Protein AF-A0A0L8L5J6-F1 (afdb_monomer)

pLDDT: mean 89.92, std 7.38, range [59.06, 96.31]

Structure (mmCIF, N/CA/C/O backbone):
data_AF-A0A0L8L5J6-F1
#
_entry.id   AF-A0A0L8L5J6-F1
#
loop_
_atom_site.group_PDB
_atom_site.id
_atom_site.type_symbol
_atom_site.label_atom_id
_atom_site.label_alt_id
_atom_site.label_comp_id
_atom_site.label_asym_id
_atom_site.label_entity_id
_atom_site.label_seq_id
_atom_site.pdbx_PDB_ins_code
_atom_site.Cartn_x
_atom_site.Cartn_y
_atom_site.Cartn_z
_atom_site.occupancy
_atom_site.B_iso_or_equiv
_atom_site.auth_seq_id
_atom_site.auth_comp_id
_atom_site.auth_asym_id
_atom_site.auth_atom_id
_atom_site.pdbx_PDB_model_num
ATOM 1 N N . MET A 1 1 ? 8.593 11.766 2.802 1.00 63.31 1 MET A N 1
ATOM 2 C CA . MET A 1 1 ? 8.096 11.970 1.415 1.00 63.31 1 MET A CA 1
ATOM 3 C C . MET A 1 1 ? 6.576 11.821 1.427 1.00 63.31 1 MET A C 1
ATOM 5 O O . MET A 1 1 ? 6.094 11.092 2.281 1.00 63.31 1 MET A O 1
ATOM 9 N N . LYS A 1 2 ? 5.819 12.521 0.568 1.00 75.50 2 LYS A N 1
ATOM 10 C CA . LYS A 1 2 ? 4.344 12.434 0.562 1.00 75.50 2 LYS A CA 1
ATOM 11 C C . LYS A 1 2 ? 3.862 11.259 -0.305 1.00 75.50 2 LYS A C 1
ATOM 13 O O . LYS A 1 2 ? 4.480 10.990 -1.335 1.00 75.50 2 LYS A O 1
ATOM 18 N N . LEU A 1 3 ? 2.801 10.571 0.125 1.00 85.19 3 LEU A N 1
ATOM 19 C CA . LEU A 1 3 ? 2.121 9.533 -0.659 1.00 85.19 3 LEU A CA 1
ATOM 20 C C . LEU A 1 3 ? 1.434 10.150 -1.886 1.00 85.19 3 LEU A C 1
ATOM 22 O O . LEU A 1 3 ? 1.201 11.358 -1.948 1.00 85.19 3 LEU A O 1
ATOM 26 N N . THR A 1 4 ? 1.124 9.325 -2.882 1.00 90.62 4 THR A N 1
ATOM 27 C CA . THR A 1 4 ? 0.377 9.778 -4.059 1.00 90.62 4 THR A CA 1
ATOM 28 C C . THR A 1 4 ? -1.116 9.860 -3.752 1.00 90.62 4 THR A C 1
ATOM 30 O O . THR A 1 4 ? -1.644 9.112 -2.925 1.00 90.62 4 THR A O 1
ATOM 33 N N . GLY A 1 5 ? -1.836 10.718 -4.480 1.00 90.44 5 GLY A N 1
ATOM 34 C CA . GLY A 1 5 ? -3.270 10.915 -4.248 1.00 90.44 5 GLY A CA 1
ATOM 35 C C . GLY A 1 5 ? -4.118 9.655 -4.460 1.00 90.44 5 GLY A C 1
ATOM 36 O O . GLY A 1 5 ? -5.178 9.519 -3.853 1.00 90.44 5 GLY A O 1
ATOM 37 N N . ARG A 1 6 ? -3.674 8.703 -5.296 1.00 92.44 6 ARG A N 1
ATOM 38 C CA . ARG A 1 6 ? -4.386 7.426 -5.481 1.00 92.44 6 ARG A CA 1
ATOM 39 C C . ARG A 1 6 ? -4.180 6.461 -4.312 1.00 92.44 6 ARG A C 1
ATOM 41 O O . ARG A 1 6 ? -5.126 5.781 -3.921 1.00 92.44 6 ARG A O 1
ATOM 48 N N . VAL A 1 7 ? -2.996 6.470 -3.699 1.00 92.94 7 VAL A N 1
ATOM 49 C CA . VAL A 1 7 ? -2.726 5.728 -2.460 1.00 92.94 7 VAL A CA 1
ATOM 50 C C . VAL A 1 7 ? -3.532 6.317 -1.299 1.00 92.94 7 VAL A C 1
ATOM 52 O O . VAL A 1 7 ? -4.239 5.569 -0.633 1.00 92.94 7 VAL A O 1
ATOM 55 N N . GLU A 1 8 ? -3.537 7.642 -1.118 1.00 92.44 8 GLU A N 1
ATOM 56 C CA . GLU A 1 8 ? -4.343 8.327 -0.085 1.00 92.44 8 GLU A CA 1
ATOM 57 C C . GLU A 1 8 ? -5.843 7.989 -0.214 1.00 92.44 8 GLU A C 1
ATOM 59 O O . GLU A 1 8 ? -6.495 7.583 0.749 1.00 92.44 8 GLU A O 1
ATOM 64 N N . LYS A 1 9 ? -6.394 8.040 -1.436 1.00 92.31 9 LYS A N 1
ATOM 65 C CA . LYS A 1 9 ? -7.788 7.634 -1.702 1.00 92.31 9 LYS A CA 1
ATOM 66 C C . LYS A 1 9 ? -8.061 6.179 -1.329 1.00 92.31 9 LYS A C 1
ATOM 68 O O . LYS A 1 9 ? -9.141 5.870 -0.821 1.00 92.31 9 LYS A O 1
ATOM 73 N N . ARG A 1 10 ? -7.114 5.274 -1.597 1.00 93.75 10 ARG A N 1
ATOM 74 C CA . ARG A 1 10 ? -7.256 3.861 -1.235 1.00 93.75 10 ARG A CA 1
ATOM 75 C C . ARG A 1 10 ? -7.248 3.675 0.279 1.00 93.75 10 ARG A C 1
ATOM 77 O O . ARG A 1 10 ? -8.073 2.915 0.777 1.00 93.75 10 ARG A O 1
ATOM 84 N N . ILE A 1 11 ? -6.386 4.393 0.996 1.00 93.88 11 ILE A N 1
ATOM 85 C CA . ILE A 1 11 ? -6.343 4.367 2.463 1.00 93.88 11 ILE A CA 1
ATOM 86 C C . ILE A 1 11 ? -7.687 4.811 3.035 1.00 93.88 11 ILE A C 1
ATOM 88 O O . ILE A 1 11 ? -8.277 4.079 3.822 1.00 93.88 11 ILE A O 1
ATOM 92 N N . ALA A 1 12 ? -8.223 5.941 2.569 1.00 92.06 12 ALA A N 1
ATOM 93 C CA . ALA A 1 12 ? -9.520 6.443 3.021 1.00 92.06 12 ALA A CA 1
ATOM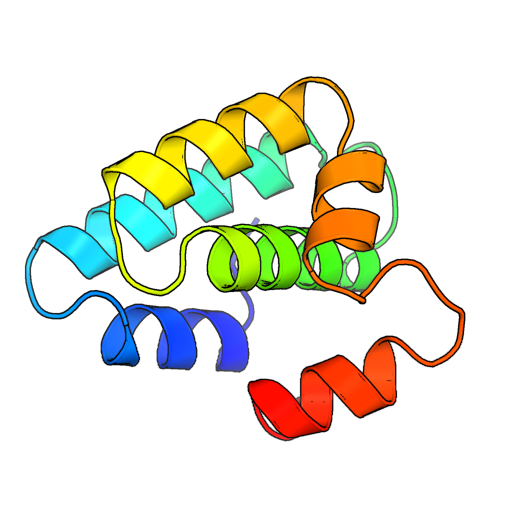 94 C C . ALA A 1 12 ? -10.675 5.453 2.769 1.00 92.06 12 ALA A C 1
ATOM 96 O O . ALA A 1 12 ? -11.641 5.418 3.531 1.00 92.06 12 ALA A O 1
ATOM 97 N N . LYS A 1 13 ? -10.580 4.643 1.705 1.00 91.19 13 LYS A N 1
ATOM 98 C CA . LYS A 1 13 ? -11.556 3.594 1.381 1.00 91.19 13 LYS A CA 1
ATOM 99 C C . LYS A 1 13 ? -11.415 2.357 2.273 1.00 91.19 13 LYS A C 1
ATOM 101 O O . LYS A 1 13 ? -12.429 1.812 2.699 1.00 91.19 13 LYS A O 1
ATOM 106 N N . ASP A 1 14 ? -10.190 1.896 2.503 1.00 91.00 14 ASP A N 1
ATOM 107 C CA . ASP A 1 14 ? -9.921 0.632 3.198 1.00 91.00 14 ASP A CA 1
ATOM 108 C C . ASP A 1 14 ? -9.851 0.792 4.729 1.00 91.00 14 ASP A C 1
ATOM 110 O O . ASP A 1 14 ? -10.110 -0.169 5.449 1.00 91.00 14 ASP A O 1
ATOM 114 N N . PHE A 1 15 ? -9.536 1.993 5.224 1.00 91.06 15 PHE A N 1
ATOM 115 C CA . PHE A 1 15 ? -9.333 2.316 6.641 1.00 91.06 15 PHE A CA 1
ATOM 116 C C . PHE A 1 15 ? -10.063 3.621 7.012 1.00 91.06 15 PHE A C 1
ATOM 118 O O . PHE A 1 15 ? -9.446 4.683 7.121 1.00 91.06 15 PHE A O 1
ATOM 125 N N . PRO A 1 16 ? -11.395 3.591 7.182 1.00 87.19 16 PRO A N 1
ATOM 126 C CA . PRO A 1 16 ? -12.160 4.795 7.480 1.00 87.19 16 PRO A CA 1
ATOM 127 C C . PRO A 1 16 ? -11.896 5.323 8.900 1.00 87.19 16 PRO A C 1
ATOM 129 O O . PRO A 1 16 ? -11.655 4.571 9.843 1.00 87.19 16 PRO A O 1
ATOM 132 N N . GLY A 1 17 ? -12.026 6.639 9.082 1.00 86.31 17 GLY A N 1
ATOM 133 C CA . GLY A 1 17 ? -11.935 7.278 10.397 1.00 86.31 17 GLY A CA 1
ATOM 134 C C . GLY A 1 17 ? -10.497 7.436 10.897 1.00 86.31 17 GLY A C 1
ATOM 135 O O . GLY A 1 17 ? -9.623 7.876 10.156 1.00 86.31 17 GLY A O 1
ATOM 136 N N . ARG A 1 18 ? -10.258 7.133 12.181 1.00 80.56 18 ARG A N 1
ATOM 137 C CA . ARG A 1 18 ? -8.954 7.355 12.835 1.00 80.56 18 ARG A CA 1
ATOM 138 C C . ARG A 1 18 ? -7.848 6.458 12.273 1.00 80.56 18 ARG A C 1
ATOM 140 O O . ARG A 1 18 ? -6.691 6.869 12.269 1.00 80.56 18 ARG A O 1
ATOM 147 N N . ASP A 1 19 ? -8.209 5.277 11.781 1.00 88.19 19 ASP A N 1
ATOM 148 C CA . ASP A 1 19 ? -7.252 4.301 11.264 1.00 88.19 19 ASP A CA 1
ATOM 149 C C . ASP A 1 19 ? -6.567 4.805 9.992 1.00 88.19 19 ASP A C 1
ATOM 151 O O . ASP A 1 19 ? -5.363 4.625 9.848 1.00 88.19 19 ASP A O 1
ATOM 155 N N . GLY A 1 20 ? -7.287 5.514 9.116 1.00 90.75 20 GLY A N 1
ATOM 156 C CA . GLY A 1 20 ? -6.730 6.038 7.868 1.00 90.75 20 GLY A CA 1
ATOM 157 C C . GLY A 1 20 ? -5.530 6.957 8.087 1.00 90.75 20 GLY A C 1
ATOM 158 O O . GLY A 1 20 ? -4.510 6.796 7.426 1.00 90.75 20 GLY A O 1
ATOM 159 N N . HIS A 1 21 ? -5.601 7.845 9.081 1.00 90.19 21 HIS A N 1
ATOM 160 C CA . HIS A 1 21 ? -4.486 8.735 9.404 1.00 90.19 21 HIS A CA 1
ATOM 161 C C . HIS A 1 21 ? -3.253 7.966 9.904 1.00 90.19 21 HIS A C 1
ATOM 163 O O . HIS A 1 21 ? -2.134 8.244 9.486 1.00 90.19 21 HIS A O 1
ATOM 169 N N . VAL A 1 22 ? -3.461 6.942 10.738 1.00 93.19 22 VAL A N 1
ATOM 170 C CA . VAL A 1 22 ? -2.374 6.073 11.217 1.00 93.19 22 VAL A CA 1
ATOM 171 C C . VAL A 1 22 ? -1.737 5.309 10.052 1.00 93.19 22 VAL A C 1
ATOM 173 O O . VAL A 1 22 ? -0.516 5.202 9.975 1.00 93.19 22 VAL A O 1
ATOM 176 N N . VAL A 1 23 ? -2.546 4.804 9.116 1.00 94.81 23 VAL A N 1
ATOM 177 C CA . VAL A 1 23 ? -2.047 4.125 7.911 1.00 94.81 23 VAL A CA 1
ATOM 178 C C . VAL A 1 23 ? -1.244 5.073 7.019 1.00 94.81 23 VAL A C 1
ATOM 180 O O . VAL A 1 23 ? -0.184 4.687 6.525 1.00 94.81 23 VAL A O 1
ATOM 183 N N . GLU A 1 24 ? -1.712 6.306 6.823 1.0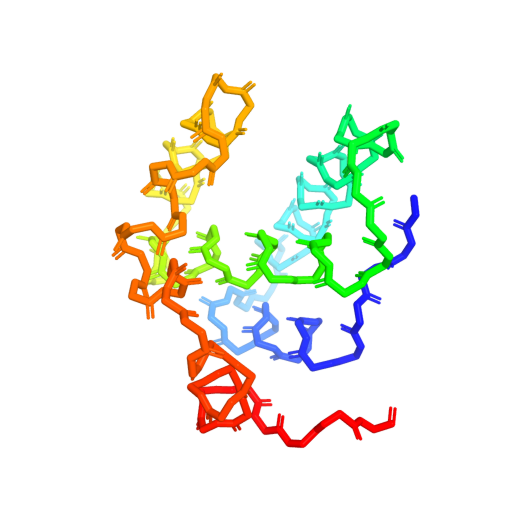0 93.69 24 GLU A N 1
ATOM 184 C CA . GLU A 1 24 ? -0.982 7.331 6.068 1.00 93.69 24 GLU A CA 1
ATOM 185 C C . GLU A 1 24 ? 0.399 7.602 6.673 1.00 93.69 24 GLU A C 1
ATOM 187 O O . GLU A 1 24 ? 1.396 7.585 5.946 1.00 93.69 24 GLU A O 1
ATOM 192 N N . GLU A 1 25 ? 0.478 7.797 7.991 1.00 93.25 25 GLU A N 1
ATOM 193 C CA . GLU A 1 25 ? 1.741 8.031 8.697 1.00 93.25 25 GLU A CA 1
ATOM 194 C C . GLU A 1 25 ? 2.690 6.832 8.587 1.00 93.25 25 GLU A C 1
ATOM 196 O O . GLU A 1 25 ? 3.859 7.002 8.228 1.00 93.25 25 GLU A O 1
ATOM 201 N N . LEU A 1 26 ? 2.185 5.613 8.808 1.00 94.50 26 LEU A N 1
ATOM 202 C CA . LEU A 1 26 ? 2.974 4.380 8.709 1.00 94.50 26 LEU A CA 1
ATOM 203 C C . LEU A 1 26 ? 3.573 4.187 7.312 1.00 94.50 26 LEU A C 1
ATOM 205 O O . LEU A 1 26 ? 4.753 3.852 7.175 1.00 94.50 26 LEU A O 1
ATOM 209 N N . LEU A 1 27 ? 2.781 4.406 6.261 1.00 94.31 27 LEU A N 1
ATOM 210 C CA . LEU A 1 27 ? 3.258 4.263 4.886 1.00 94.31 27 LEU A CA 1
ATOM 211 C C . LEU A 1 27 ? 4.212 5.391 4.497 1.00 94.31 27 LEU A C 1
ATOM 213 O O . LEU A 1 27 ? 5.199 5.132 3.809 1.00 94.31 27 LEU A O 1
ATOM 217 N N . ALA A 1 28 ? 3.963 6.622 4.955 1.00 92.62 28 ALA A N 1
ATOM 218 C CA . ALA A 1 28 ? 4.873 7.745 4.749 1.00 92.62 28 ALA A CA 1
ATOM 219 C C . ALA A 1 28 ? 6.238 7.503 5.416 1.00 92.62 28 ALA A C 1
ATOM 221 O O . ALA A 1 28 ? 7.279 7.828 4.829 1.00 92.62 28 ALA A O 1
ATOM 222 N N . GLU A 1 29 ? 6.254 6.902 6.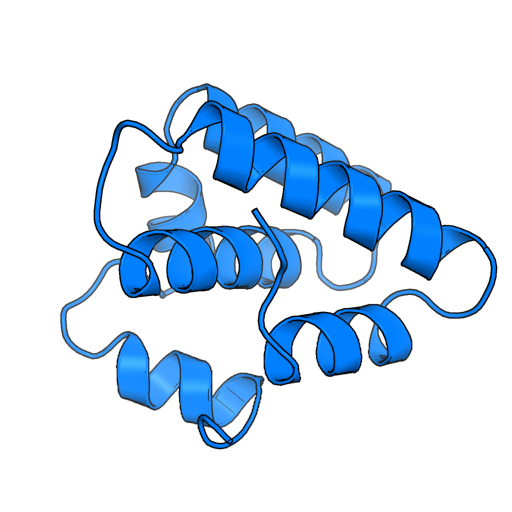608 1.00 93.00 29 GLU A N 1
ATOM 223 C CA . GLU A 1 29 ? 7.476 6.473 7.288 1.00 93.00 29 GLU A CA 1
ATOM 224 C C . GLU A 1 29 ? 8.180 5.362 6.499 1.00 93.00 29 GLU A C 1
ATOM 226 O O . GLU A 1 29 ? 9.368 5.491 6.210 1.00 93.00 29 GLU A O 1
ATOM 231 N N . LEU A 1 30 ? 7.455 4.318 6.077 1.00 91.94 30 LEU A N 1
ATOM 232 C CA . LEU A 1 30 ? 8.002 3.205 5.294 1.00 91.94 30 LEU A CA 1
ATOM 233 C C . LEU A 1 30 ? 8.704 3.688 4.015 1.00 91.94 30 LEU A C 1
ATOM 235 O O . LEU A 1 30 ? 9.867 3.358 3.781 1.00 91.94 30 LEU A O 1
ATOM 239 N N . VAL A 1 31 ? 8.042 4.512 3.197 1.00 90.62 31 VAL A N 1
ATOM 240 C CA . VAL A 1 31 ? 8.654 5.017 1.952 1.00 90.62 31 VAL A CA 1
ATOM 241 C C . VAL A 1 31 ? 9.805 5.988 2.212 1.00 90.62 31 VAL A C 1
ATOM 2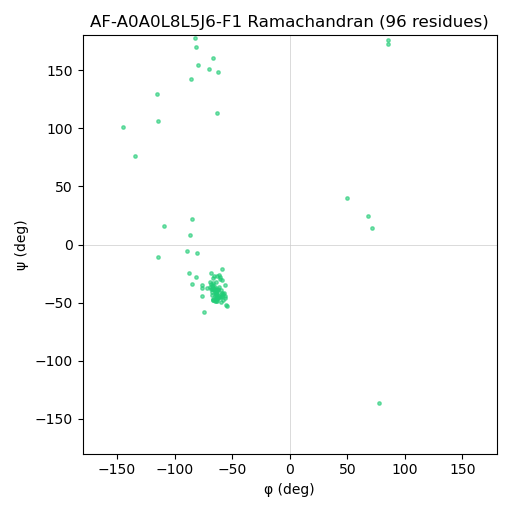43 O O . VAL A 1 31 ? 10.684 6.143 1.364 1.00 90.62 31 VAL A O 1
ATOM 246 N N . SER A 1 32 ? 9.813 6.653 3.372 1.00 89.25 32 SER A N 1
ATOM 247 C CA . SER A 1 32 ? 10.920 7.517 3.790 1.00 89.25 32 SER A CA 1
ATOM 248 C C . SER A 1 32 ? 12.114 6.694 4.278 1.00 89.25 32 SER A C 1
ATOM 250 O O . SER A 1 32 ? 13.247 7.027 3.951 1.00 89.25 32 SER A O 1
ATOM 252 N N . HIS A 1 33 ? 11.877 5.584 4.979 1.00 88.00 33 HIS A N 1
ATOM 253 C CA . HIS A 1 33 ? 12.909 4.616 5.353 1.00 88.00 33 HIS A CA 1
ATOM 254 C C . HIS A 1 33 ? 13.578 4.000 4.116 1.00 88.00 33 HIS A C 1
ATOM 256 O O . HIS A 1 33 ? 14.789 3.809 4.076 1.00 88.00 33 HIS A O 1
ATOM 262 N N . LEU A 1 34 ? 12.793 3.763 3.067 1.00 83.12 34 LEU A N 1
ATOM 263 C CA . LEU A 1 34 ? 13.270 3.251 1.786 1.00 83.12 34 LEU A CA 1
ATOM 264 C C . LEU A 1 34 ? 13.755 4.367 0.842 1.00 83.12 34 LEU A C 1
ATOM 266 O O . LEU A 1 34 ? 14.030 4.098 -0.322 1.00 83.12 34 LEU A O 1
ATOM 270 N N . ALA A 1 35 ? 13.869 5.623 1.298 1.00 70.38 35 ALA A N 1
ATOM 271 C CA . ALA A 1 35 ? 14.052 6.768 0.406 1.00 70.38 35 ALA A CA 1
ATOM 272 C C . ALA A 1 35 ? 15.349 6.754 -0.413 1.00 70.38 35 ALA A C 1
ATOM 274 O O . ALA A 1 35 ? 15.353 7.331 -1.503 1.00 70.38 35 ALA A O 1
ATOM 275 N N . GLU A 1 36 ? 16.396 6.100 0.090 1.00 71.06 36 GLU A N 1
ATOM 276 C CA . GLU A 1 36 ? 17.676 5.906 -0.605 1.00 71.06 36 GLU A CA 1
ATOM 277 C C . GLU A 1 36 ? 17.640 4.756 -1.628 1.00 71.06 36 GLU A C 1
ATOM 279 O O . GLU A 1 36 ? 18.587 4.569 -2.390 1.00 71.06 36 GLU A O 1
ATOM 284 N N . ARG A 1 37 ? 16.548 3.978 -1.671 1.00 67.69 37 ARG A N 1
ATOM 285 C CA . ARG A 1 37 ? 16.364 2.824 -2.554 1.00 67.69 37 ARG A CA 1
ATOM 286 C C . ARG A 1 37 ? 15.238 3.102 -3.557 1.00 67.69 37 ARG A C 1
ATOM 288 O O . ARG A 1 37 ? 14.063 3.071 -3.210 1.00 67.69 37 ARG A O 1
ATOM 295 N N . GLY A 1 38 ? 15.606 3.343 -4.814 1.00 69.56 38 GLY A N 1
ATOM 296 C CA . GLY A 1 38 ? 14.657 3.469 -5.928 1.00 69.56 38 GLY A CA 1
ATOM 297 C C . GLY A 1 38 ? 14.047 4.862 -6.126 1.00 69.56 38 GLY A C 1
ATOM 298 O O . GLY A 1 38 ? 14.250 5.799 -5.346 1.00 69.56 38 GLY A O 1
ATOM 299 N N . GLY A 1 39 ? 13.319 5.002 -7.233 1.00 79.94 39 GLY A N 1
ATOM 300 C CA . GLY A 1 39 ? 12.678 6.251 -7.638 1.00 79.94 39 GLY A CA 1
ATOM 301 C C . GLY A 1 39 ? 11.335 6.500 -6.936 1.00 79.94 39 GLY A C 1
ATOM 302 O O . GLY A 1 39 ? 10.851 5.668 -6.170 1.00 79.94 39 GLY A O 1
ATOM 303 N N . PRO A 1 40 ? 10.681 7.645 -7.202 1.00 79.75 40 PRO A N 1
ATOM 304 C CA . PRO A 1 40 ? 9.345 7.934 -6.677 1.00 79.75 40 PRO A CA 1
ATOM 305 C C . PRO A 1 40 ? 8.288 6.878 -7.037 1.00 79.75 40 PRO A C 1
ATOM 307 O O . PRO A 1 40 ? 7.424 6.575 -6.219 1.00 79.75 40 PRO A O 1
ATOM 310 N N . GLU A 1 41 ? 8.385 6.290 -8.231 1.00 82.12 41 GLU A N 1
ATOM 311 C CA . GLU A 1 41 ? 7.477 5.236 -8.696 1.00 82.12 41 GLU A CA 1
ATOM 312 C C . GLU A 1 41 ? 7.643 3.930 -7.907 1.00 82.12 41 GLU A C 1
ATOM 314 O O . GLU A 1 41 ? 6.648 3.299 -7.556 1.00 82.12 41 GLU A O 1
ATOM 319 N N . ASP A 1 42 ? 8.877 3.561 -7.546 1.00 86.25 42 ASP A N 1
ATOM 320 C CA . ASP A 1 42 ? 9.141 2.381 -6.714 1.00 86.25 42 ASP A CA 1
ATOM 321 C C . ASP A 1 42 ? 8.546 2.550 -5.312 1.00 86.25 42 ASP A C 1
ATOM 323 O O . ASP A 1 42 ? 7.999 1.612 -4.736 1.00 86.25 42 ASP A O 1
ATOM 327 N N . LYS A 1 43 ? 8.586 3.771 -4.773 1.00 89.25 43 LYS A N 1
ATOM 328 C CA . LYS A 1 43 ? 8.027 4.087 -3.451 1.00 89.25 43 LYS A CA 1
ATOM 329 C C . 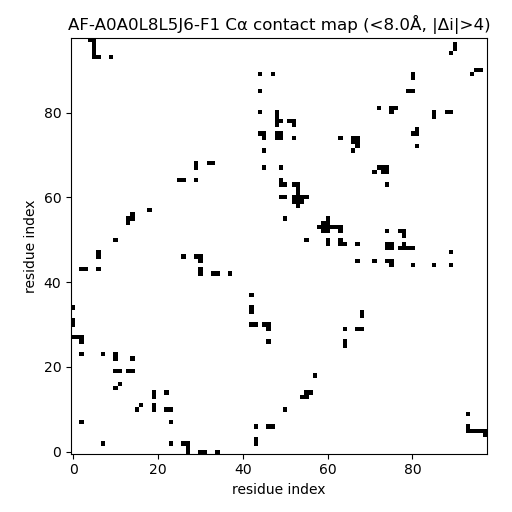LYS A 1 43 ? 6.512 3.966 -3.437 1.00 89.25 43 LYS A C 1
ATOM 331 O O . LYS A 1 43 ? 5.947 3.390 -2.510 1.00 89.25 43 LYS A O 1
ATOM 336 N N . GLU A 1 44 ? 5.857 4.475 -4.474 1.00 92.31 44 GLU A N 1
ATOM 337 C CA . GLU A 1 44 ? 4.421 4.290 -4.647 1.00 92.31 44 GLU A CA 1
ATOM 338 C C . GLU A 1 44 ? 4.059 2.811 -4.804 1.00 92.31 44 GLU A C 1
ATOM 340 O O . GLU A 1 44 ? 3.134 2.334 -4.148 1.00 92.31 44 GLU A O 1
ATOM 345 N N . ARG A 1 45 ? 4.808 2.082 -5.635 1.00 93.88 45 ARG A N 1
ATOM 346 C CA . ARG A 1 45 ? 4.620 0.648 -5.855 1.00 93.88 45 ARG A CA 1
ATOM 347 C C . ARG A 1 45 ? 4.705 -0.135 -4.545 1.00 93.88 45 ARG A C 1
ATOM 349 O O . ARG A 1 45 ? 3.848 -0.977 -4.290 1.00 93.88 45 ARG A O 1
ATOM 356 N N . ILE A 1 46 ? 5.691 0.169 -3.699 1.00 93.94 46 ILE A N 1
ATOM 357 C CA . ILE A 1 46 ? 5.862 -0.471 -2.389 1.00 93.94 46 ILE A CA 1
ATOM 358 C C . ILE A 1 46 ? 4.710 -0.102 -1.447 1.00 93.94 46 ILE A C 1
ATOM 360 O O . ILE A 1 46 ? 4.102 -0.998 -0.872 1.00 93.94 46 ILE A O 1
ATOM 364 N N . ALA A 1 47 ? 4.341 1.179 -1.336 1.00 94.56 47 ALA A N 1
ATOM 365 C CA . ALA A 1 47 ? 3.219 1.595 -0.488 1.00 94.56 47 ALA A CA 1
ATOM 366 C C . ALA A 1 47 ? 1.892 0.932 -0.906 1.00 94.56 47 ALA A C 1
ATOM 368 O O . ALA A 1 47 ? 1.135 0.448 -0.062 1.00 94.56 47 ALA A O 1
ATOM 369 N N . ALA A 1 48 ? 1.624 0.864 -2.212 1.00 95.31 48 ALA A N 1
ATOM 370 C CA . ALA A 1 48 ? 0.457 0.185 -2.761 1.00 95.31 48 ALA A CA 1
ATOM 371 C C . ALA A 1 48 ? 0.484 -1.323 -2.474 1.00 95.31 48 ALA A C 1
ATOM 373 O O . ALA A 1 48 ? -0.531 -1.884 -2.063 1.00 95.31 48 ALA A O 1
ATOM 374 N N . ALA A 1 49 ? 1.640 -1.973 -2.627 1.00 95.94 49 ALA A N 1
ATOM 375 C CA . ALA A 1 49 ? 1.802 -3.387 -2.307 1.00 95.94 49 ALA A CA 1
ATOM 376 C C . ALA A 1 49 ? 1.526 -3.678 -0.825 1.00 95.94 49 ALA A C 1
ATOM 378 O O . ALA A 1 49 ? 0.774 -4.597 -0.503 1.00 95.94 49 ALA A O 1
ATOM 379 N N . THR A 1 50 ? 2.056 -2.851 0.078 1.00 95.94 50 THR A N 1
ATOM 380 C CA . THR A 1 50 ? 1.802 -2.963 1.518 1.00 95.94 50 THR A CA 1
ATOM 381 C C . THR A 1 50 ? 0.306 -2.848 1.837 1.00 95.94 50 THR A C 1
ATOM 383 O O . THR A 1 50 ? -0.220 -3.658 2.604 1.00 95.94 50 THR A O 1
ATOM 386 N N . LEU A 1 51 ? -0.418 -1.921 1.196 1.00 95.56 51 LEU A N 1
ATOM 387 C CA . LEU A 1 51 ? -1.877 -1.806 1.341 1.00 95.56 51 LEU A CA 1
ATOM 388 C C . LEU A 1 51 ? -2.629 -3.038 0.828 1.00 95.56 51 LEU A C 1
ATOM 390 O O . LEU A 1 51 ? -3.533 -3.539 1.505 1.00 95.56 51 LEU A O 1
ATOM 394 N N . LEU A 1 52 ? -2.253 -3.545 -0.349 1.00 95.19 52 LEU A N 1
ATOM 395 C CA . LEU A 1 52 ? -2.867 -4.734 -0.946 1.00 95.19 52 LEU A CA 1
ATOM 396 C C . LEU A 1 52 ? -2.667 -5.979 -0.070 1.00 95.19 52 LEU A C 1
ATOM 398 O O . LEU A 1 52 ? -3.597 -6.775 0.083 1.00 95.19 52 LEU A O 1
ATOM 402 N N . CYS A 1 53 ? -1.501 -6.125 0.562 1.00 94.62 53 CYS A N 1
ATOM 403 C CA . CYS A 1 53 ? -1.238 -7.181 1.542 1.00 94.62 53 CYS A CA 1
ATOM 404 C C . CYS A 1 53 ? -2.081 -7.012 2.820 1.00 94.62 53 CYS A C 1
ATOM 406 O O . CYS A 1 53 ? -2.613 -7.996 3.344 1.00 94.62 53 CYS A O 1
ATOM 408 N N . GLY A 1 54 ? -2.275 -5.770 3.279 1.00 92.31 54 GLY A N 1
ATOM 409 C CA . GLY A 1 54 ? -3.099 -5.443 4.446 1.00 92.31 54 GLY A CA 1
ATOM 410 C C . GLY A 1 54 ? -4.590 -5.769 4.277 1.00 92.31 54 GLY A C 1
ATOM 411 O O . GLY A 1 54 ? -5.256 -6.155 5.239 1.00 92.31 54 GLY A O 1
ATOM 412 N N . ARG A 1 55 ? -5.131 -5.669 3.052 1.00 89.88 55 ARG A N 1
ATOM 413 C CA . ARG A 1 55 ? -6.546 -5.962 2.719 1.00 89.88 55 ARG A CA 1
ATOM 414 C C . ARG A 1 55 ? -7.556 -5.263 3.650 1.00 89.88 55 ARG A C 1
ATOM 416 O O . ARG A 1 55 ? -8.539 -5.880 4.063 1.00 89.88 55 ARG A O 1
ATOM 423 N N . GLY A 1 56 ? -7.288 -4.008 4.016 1.00 90.62 56 GLY A N 1
ATOM 424 C CA . GLY A 1 56 ? -8.142 -3.218 4.916 1.00 90.62 56 GLY A CA 1
ATOM 425 C C . GLY A 1 56 ? -8.127 -3.658 6.382 1.00 90.62 56 GLY A C 1
ATOM 426 O O . GLY A 1 56 ? -9.000 -3.260 7.147 1.00 90.62 56 GLY A O 1
ATOM 427 N N . ARG A 1 57 ? -7.171 -4.500 6.800 1.00 93.25 57 ARG A N 1
ATOM 428 C CA . ARG A 1 57 ? -7.024 -4.907 8.203 1.00 93.25 57 ARG A CA 1
ATOM 429 C C . ARG A 1 57 ? -5.702 -4.414 8.776 1.00 93.25 57 ARG A C 1
ATOM 431 O O . ARG A 1 57 ? -4.649 -4.630 8.180 1.00 93.25 57 ARG A O 1
ATOM 438 N N . MET A 1 58 ? -5.769 -3.755 9.932 1.00 93.44 58 MET A N 1
ATOM 439 C CA . MET A 1 58 ? -4.609 -3.108 10.552 1.00 93.44 58 MET A CA 1
ATOM 440 C C . MET A 1 58 ? -3.534 -4.117 10.981 1.00 93.44 58 MET A C 1
ATOM 442 O O . MET A 1 58 ? -2.355 -3.862 10.778 1.00 93.44 58 MET A O 1
ATOM 446 N N . ASP A 1 59 ? -3.932 -5.283 11.503 1.00 94.31 59 ASP A N 1
ATOM 447 C CA . ASP A 1 59 ? -3.023 -6.383 11.866 1.00 94.31 59 ASP A CA 1
ATOM 448 C C . ASP A 1 59 ? -2.140 -6.789 10.677 1.00 94.31 59 ASP A C 1
ATOM 450 O O . ASP A 1 59 ? -0.916 -6.748 10.749 1.00 94.31 59 ASP A O 1
ATOM 454 N N . ARG A 1 60 ? -2.773 -7.071 9.534 1.00 95.12 60 ARG A N 1
ATOM 455 C CA . ARG A 1 60 ? -2.071 -7.472 8.310 1.00 95.12 60 ARG A CA 1
ATOM 456 C C . ARG A 1 60 ? -1.257 -6.347 7.702 1.00 95.12 60 ARG A C 1
ATOM 458 O O . ARG A 1 60 ? -0.238 -6.608 7.072 1.00 95.12 60 ARG A O 1
ATOM 465 N N . LEU A 1 61 ? -1.733 -5.110 7.825 1.00 96.00 61 LEU A N 1
ATOM 466 C CA . LEU A 1 61 ? -0.993 -3.957 7.341 1.00 96.00 61 LEU A CA 1
ATOM 467 C C . LEU A 1 61 ? 0.313 -3.802 8.121 1.00 96.00 61 LEU A C 1
ATOM 469 O O . LEU A 1 61 ? 1.354 -3.601 7.506 1.00 96.00 61 LEU A O 1
ATOM 473 N N . LEU A 1 62 ? 0.268 -3.925 9.448 1.00 95.56 62 LEU A N 1
ATOM 474 C CA . LEU A 1 62 ? 1.460 -3.855 10.289 1.00 95.56 62 LEU A CA 1
ATOM 475 C C . LEU A 1 62 ? 2.451 -4.971 9.937 1.00 95.56 62 LEU A C 1
ATOM 477 O O . LEU A 1 62 ? 3.630 -4.676 9.749 1.00 95.56 62 LEU A O 1
ATOM 481 N N . ASP A 1 63 ? 1.975 -6.204 9.747 1.00 96.06 63 ASP A N 1
ATOM 482 C CA . ASP A 1 63 ? 2.814 -7.319 9.283 1.00 96.06 63 ASP A CA 1
ATOM 483 C C . ASP A 1 63 ? 3.454 -7.014 7.917 1.00 96.06 63 ASP A C 1
ATOM 485 O O . ASP A 1 63 ? 4.653 -7.210 7.722 1.00 96.06 63 ASP A O 1
ATOM 489 N N . ALA A 1 64 ? 2.677 -6.469 6.974 1.00 96.31 64 ALA A N 1
ATOM 490 C CA . ALA A 1 64 ? 3.170 -6.090 5.653 1.00 96.31 64 ALA A CA 1
ATOM 491 C C . ALA A 1 64 ? 4.181 -4.931 5.710 1.00 96.31 64 ALA A C 1
ATOM 493 O O . ALA A 1 64 ? 5.125 -4.905 4.925 1.00 96.31 64 ALA A O 1
ATOM 494 N N . VAL A 1 65 ? 4.016 -3.974 6.628 1.00 95.81 65 VAL A N 1
ATOM 495 C CA . VAL A 1 65 ? 4.992 -2.895 6.849 1.00 95.81 65 VAL A CA 1
ATOM 496 C C . VAL A 1 65 ? 6.309 -3.467 7.368 1.00 95.81 65 VAL A C 1
ATOM 498 O O . VAL A 1 65 ? 7.362 -3.075 6.869 1.00 95.81 65 VAL A O 1
ATOM 501 N N . GLN A 1 66 ? 6.269 -4.392 8.332 1.00 95.00 66 GLN A N 1
ATOM 502 C CA . GLN A 1 66 ? 7.488 -5.028 8.844 1.00 95.00 66 GLN A CA 1
ATOM 503 C C . GLN A 1 66 ? 8.193 -5.831 7.752 1.00 95.00 66 GLN A C 1
ATOM 505 O O . GLN A 1 66 ? 9.381 -5.621 7.516 1.00 95.00 66 GLN A O 1
ATOM 510 N N . LEU A 1 67 ? 7.440 -6.639 7.000 1.00 94.50 67 LEU A N 1
ATOM 511 C CA . LEU A 1 67 ? 7.980 -7.382 5.866 1.00 94.50 67 LEU A CA 1
ATOM 512 C C . LEU A 1 67 ? 8.619 -6.447 4.831 1.00 94.50 67 LEU A C 1
ATOM 514 O O . LEU A 1 67 ? 9.704 -6.727 4.344 1.00 94.50 67 LEU A O 1
ATOM 518 N N . ALA A 1 68 ? 8.000 -5.301 4.535 1.00 93.62 68 ALA A N 1
ATOM 519 C CA . ALA A 1 68 ? 8.554 -4.336 3.588 1.00 93.62 68 ALA A CA 1
ATOM 520 C C . ALA A 1 68 ? 9.850 -3.666 4.077 1.00 93.62 68 ALA A C 1
ATOM 522 O O . ALA A 1 68 ? 10.708 -3.325 3.258 1.00 93.62 68 ALA A O 1
ATOM 523 N N . LYS A 1 69 ? 9.989 -3.451 5.393 1.00 91.94 69 LYS A N 1
ATOM 524 C CA . LYS A 1 69 ? 11.220 -2.929 6.007 1.00 91.94 69 LYS A CA 1
ATOM 525 C C . LYS A 1 69 ? 12.354 -3.959 5.944 1.00 91.94 69 LYS A C 1
ATOM 527 O O . LYS A 1 69 ? 13.498 -3.568 5.723 1.00 91.94 69 LYS A O 1
ATOM 532 N N . GLU A 1 70 ? 12.042 -5.245 6.105 1.00 92.31 70 GLU A N 1
ATOM 533 C CA . GLU A 1 70 ? 13.007 -6.348 5.999 1.00 92.31 70 GLU A CA 1
ATOM 534 C C . GLU A 1 70 ? 13.391 -6.640 4.538 1.00 92.31 70 GLU A C 1
ATOM 536 O O . GLU A 1 70 ? 14.562 -6.523 4.165 1.00 92.31 70 GLU A O 1
ATOM 541 N N . ASP A 1 71 ? 12.404 -6.962 3.697 1.00 90.94 71 ASP A N 1
ATOM 542 C CA . ASP A 1 71 ? 12.545 -7.137 2.252 1.00 90.94 71 ASP A CA 1
ATOM 543 C C . ASP A 1 71 ? 11.291 -6.660 1.501 1.00 90.94 71 ASP A C 1
ATOM 545 O O . ASP A 1 71 ? 10.280 -7.350 1.353 1.00 90.94 71 ASP A O 1
ATOM 549 N N . TRP A 1 72 ? 11.380 -5.456 0.938 1.00 91.69 72 TRP A N 1
ATOM 550 C CA . TRP A 1 72 ? 10.316 -4.866 0.129 1.00 91.69 72 TRP A CA 1
ATOM 551 C C . TRP A 1 72 ? 9.940 -5.705 -1.101 1.00 91.69 72 TRP A C 1
ATOM 553 O O . TRP A 1 72 ? 8.835 -5.556 -1.618 1.00 91.69 72 TRP A O 1
ATOM 563 N N . ARG A 1 73 ? 10.808 -6.597 -1.593 1.00 92.69 73 ARG A N 1
ATOM 564 C CA . ARG A 1 73 ? 10.465 -7.453 -2.738 1.00 92.69 73 ARG A CA 1
ATOM 565 C C . ARG A 1 73 ? 9.402 -8.477 -2.364 1.00 92.69 73 ARG A C 1
ATOM 567 O O . ARG A 1 73 ? 8.552 -8.773 -3.200 1.00 92.69 73 ARG A O 1
ATOM 574 N N . ASP A 1 74 ? 9.381 -8.939 -1.117 1.00 94.25 74 ASP A N 1
ATOM 575 C CA . ASP A 1 74 ? 8.403 -9.926 -0.661 1.00 94.25 74 ASP A CA 1
ATOM 576 C C . ASP 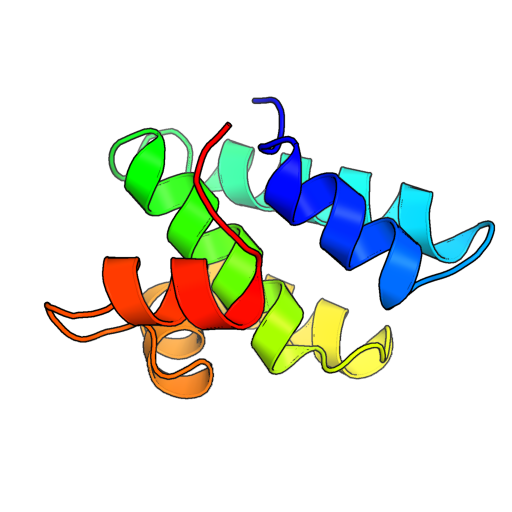A 1 74 ? 6.994 -9.336 -0.614 1.00 94.25 74 ASP A C 1
ATOM 578 O O . ASP A 1 74 ? 6.038 -9.990 -1.040 1.00 94.25 74 ASP A O 1
ATOM 582 N N . VAL A 1 75 ? 6.843 -8.068 -0.210 1.00 94.75 75 VAL A N 1
ATOM 583 C CA . VAL A 1 75 ? 5.534 -7.402 -0.313 1.00 94.75 75 VAL A CA 1
ATOM 584 C C . VAL A 1 75 ? 5.118 -7.175 -1.761 1.00 94.75 75 VAL A C 1
ATOM 586 O O . VAL A 1 75 ? 3.938 -7.329 -2.070 1.00 94.75 75 VAL A O 1
ATOM 589 N N . LEU A 1 76 ? 6.054 -6.878 -2.671 1.00 94.75 76 LEU A N 1
ATOM 590 C CA . LEU A 1 76 ? 5.722 -6.768 -4.093 1.00 94.75 76 LEU A CA 1
ATOM 591 C C . LEU A 1 76 ? 5.233 -8.101 -4.661 1.00 94.75 76 LEU A C 1
ATOM 593 O O . LEU A 1 76 ? 4.249 -8.119 -5.398 1.00 94.75 76 LEU A O 1
ATOM 597 N N . VAL A 1 77 ? 5.882 -9.212 -4.309 1.00 95.19 77 VAL A N 1
ATOM 598 C CA . VAL A 1 77 ? 5.450 -10.553 -4.726 1.00 95.19 77 VAL A CA 1
ATOM 599 C C . VAL A 1 77 ? 4.082 -10.878 -4.125 1.00 95.19 77 VAL A C 1
ATOM 601 O O . VAL A 1 77 ? 3.168 -11.254 -4.858 1.00 95.19 77 VAL A O 1
ATOM 604 N N . GLY A 1 78 ? 3.902 -10.662 -2.820 1.00 92.62 78 GLY A N 1
ATOM 605 C CA . GLY A 1 78 ? 2.643 -10.926 -2.117 1.00 92.62 78 GLY A CA 1
ATOM 606 C C . GLY A 1 78 ? 1.454 -10.114 -2.643 1.00 92.62 78 GLY A C 1
ATOM 607 O O . GLY A 1 78 ? 0.319 -10.594 -2.622 1.00 92.62 78 GLY A O 1
ATOM 608 N N . ALA A 1 79 ? 1.714 -8.915 -3.168 1.00 94.12 79 ALA A N 1
ATOM 609 C CA . ALA A 1 79 ? 0.711 -8.051 -3.781 1.00 94.12 79 ALA A CA 1
ATOM 610 C C . ALA A 1 79 ? 0.502 -8.296 -5.289 1.00 94.12 79 ALA A C 1
ATOM 612 O O . ALA A 1 79 ? -0.383 -7.680 -5.882 1.00 94.12 79 ALA A O 1
ATOM 613 N N . GLY A 1 80 ? 1.300 -9.159 -5.931 1.00 93.62 80 GLY A N 1
ATOM 614 C CA . GLY A 1 80 ? 1.272 -9.343 -7.388 1.00 93.62 80 GLY A CA 1
ATOM 615 C C . GLY A 1 80 ? 1.788 -8.126 -8.165 1.00 93.62 80 GLY A C 1
ATOM 616 O O . GLY A 1 80 ? 1.420 -7.913 -9.317 1.00 93.62 80 GLY A O 1
ATOM 617 N N . LEU A 1 81 ? 2.625 -7.312 -7.523 1.00 94.94 81 LEU A N 1
ATOM 618 C CA . LEU A 1 81 ? 3.244 -6.117 -8.082 1.00 94.94 81 LEU A CA 1
ATOM 619 C C . LEU A 1 81 ? 4.742 -6.306 -8.327 1.00 94.94 81 LEU A C 1
ATOM 621 O O . LEU A 1 81 ? 5.414 -5.303 -8.493 1.00 94.94 81 LEU A O 1
ATOM 625 N N . ALA A 1 82 ? 5.299 -7.521 -8.342 1.00 93.25 82 ALA A N 1
ATOM 626 C CA . ALA A 1 82 ? 6.736 -7.758 -8.569 1.00 93.25 82 ALA A CA 1
ATOM 627 C C . ALA A 1 82 ? 7.149 -7.749 -10.054 1.00 93.25 82 ALA A C 1
ATOM 629 O O . ALA A 1 82 ? 8.273 -7.362 -10.383 1.00 93.25 82 ALA A O 1
ATOM 630 N N . ASP A 1 83 ? 6.231 -8.101 -10.950 1.00 91.94 83 ASP A N 1
ATOM 631 C CA . ASP A 1 83 ? 6.515 -8.267 -12.377 1.00 91.94 83 ASP A CA 1
ATOM 632 C C . ASP A 1 83 ? 6.526 -6.944 -13.156 1.00 91.94 83 ASP A C 1
ATOM 634 O O . ASP A 1 83 ? 6.121 -5.896 -12.655 1.00 91.94 83 ASP A O 1
ATOM 638 N N . ALA A 1 84 ? 6.975 -6.986 -14.415 1.00 89.31 84 ALA A N 1
ATOM 639 C CA . ALA A 1 84 ? 7.095 -5.809 -15.281 1.00 89.31 84 ALA A CA 1
ATOM 640 C C . ALA A 1 84 ? 5.758 -5.080 -15.545 1.00 89.31 84 ALA A C 1
ATOM 642 O O . ALA A 1 84 ? 5.767 -3.867 -15.725 1.00 89.31 84 ALA A O 1
ATOM 643 N N . GLY A 1 85 ? 4.623 -5.792 -15.510 1.00 90.88 85 GLY A N 1
ATOM 644 C CA . GLY A 1 85 ? 3.269 -5.242 -15.712 1.00 90.88 85 GLY A CA 1
ATOM 645 C C . GLY A 1 85 ? 2.623 -4.646 -14.454 1.00 90.88 85 GLY A C 1
ATOM 646 O O . GLY A 1 85 ? 1.398 -4.601 -14.322 1.00 90.88 85 GLY A O 1
ATOM 647 N N . TRP A 1 86 ? 3.431 -4.268 -13.460 1.00 93.31 86 TRP A N 1
ATOM 648 C CA . TRP A 1 86 ? 2.922 -3.763 -12.187 1.00 93.31 86 TRP A CA 1
ATOM 649 C C . TRP A 1 86 ? 2.186 -2.426 -12.335 1.00 93.31 86 TRP A C 1
ATOM 651 O O . TRP A 1 86 ? 1.313 -2.138 -11.521 1.00 93.31 86 TRP A O 1
ATOM 661 N N . ARG A 1 87 ? 2.512 -1.608 -13.347 1.00 91.75 87 ARG A N 1
ATOM 662 C CA . ARG A 1 87 ? 1.886 -0.290 -13.547 1.00 91.75 87 ARG A CA 1
ATOM 663 C C . ARG A 1 87 ? 0.417 -0.439 -13.913 1.00 91.75 87 ARG A C 1
ATOM 66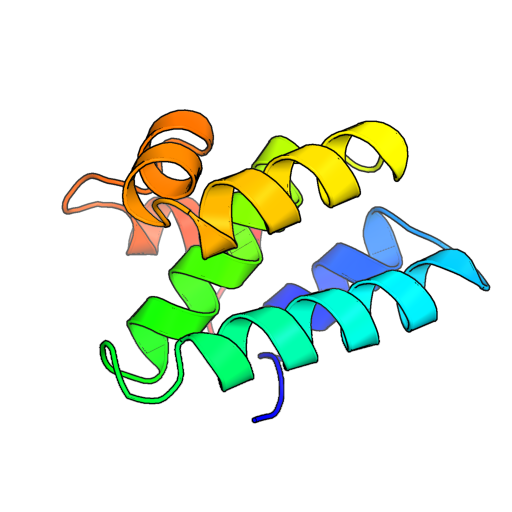5 O O . ARG A 1 87 ? -0.429 0.194 -13.295 1.00 91.75 87 ARG A O 1
ATOM 672 N N . GLU A 1 88 ? 0.123 -1.320 -14.861 1.00 92.12 88 GLU A N 1
ATOM 673 C CA . GLU A 1 88 ? -1.225 -1.636 -15.326 1.00 92.12 88 GLU A CA 1
ATOM 674 C C . GLU A 1 88 ? -2.055 -2.249 -14.197 1.00 92.12 88 GLU A C 1
ATOM 676 O O . GLU A 1 88 ? -3.227 -1.921 -14.021 1.00 92.12 88 GLU A O 1
ATOM 681 N N . ARG A 1 89 ? -1.430 -3.112 -13.387 1.00 92.06 89 ARG A N 1
ATOM 682 C CA . ARG A 1 89 ? -2.059 -3.694 -12.199 1.00 92.06 89 ARG A CA 1
ATOM 683 C C . ARG A 1 89 ? -2.415 -2.621 -11.173 1.00 92.06 89 ARG A C 1
ATOM 685 O O . ARG A 1 89 ? -3.538 -2.573 -10.681 1.00 92.06 89 ARG A O 1
ATOM 692 N N . LEU A 1 90 ? -1.462 -1.744 -10.881 1.00 92.75 90 LEU A N 1
ATOM 693 C CA . LEU A 1 90 ? -1.633 -0.662 -9.927 1.00 92.75 90 LEU A CA 1
ATOM 694 C C . LEU A 1 90 ? -2.702 0.332 -10.399 1.00 92.75 90 LEU A C 1
ATOM 696 O O . LEU A 1 90 ? -3.516 0.772 -9.595 1.00 92.75 90 LEU A O 1
ATOM 700 N N . GLU A 1 91 ? -2.758 0.630 -11.695 1.00 92.81 91 GLU A N 1
ATOM 701 C CA . GLU A 1 91 ? -3.824 1.437 -12.289 1.00 92.81 91 GLU A CA 1
ATOM 702 C C . GLU A 1 91 ? -5.196 0.750 -12.212 1.00 92.81 91 GLU A C 1
ATOM 704 O O . GLU A 1 91 ? -6.187 1.402 -11.892 1.00 92.81 91 GLU A O 1
ATOM 709 N N . ALA A 1 92 ? -5.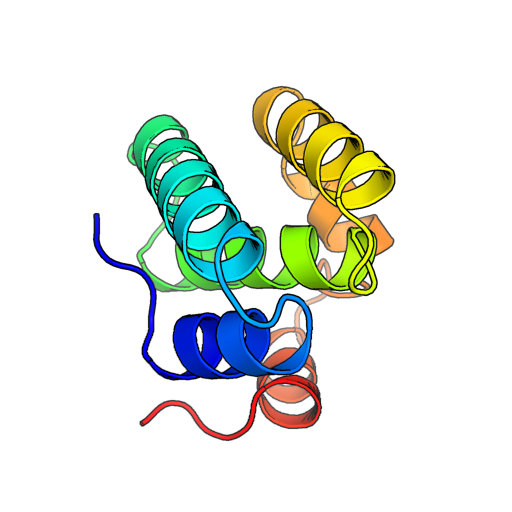276 -0.566 -12.417 1.00 91.12 92 ALA A N 1
ATOM 710 C CA . ALA A 1 92 ? -6.530 -1.305 -12.267 1.00 91.12 92 ALA A CA 1
ATOM 711 C C . ALA A 1 92 ? -7.055 -1.299 -10.815 1.00 91.12 92 ALA A C 1
ATOM 713 O O . ALA A 1 92 ? -8.263 -1.190 -10.598 1.00 91.12 92 ALA A O 1
ATOM 714 N N . ASP A 1 93 ? -6.161 -1.392 -9.825 1.00 91.19 93 ASP A N 1
ATOM 715 C CA . ASP A 1 93 ? -6.525 -1.480 -8.404 1.00 91.19 93 ASP A CA 1
ATOM 716 C C . ASP A 1 93 ? -6.752 -0.103 -7.737 1.00 91.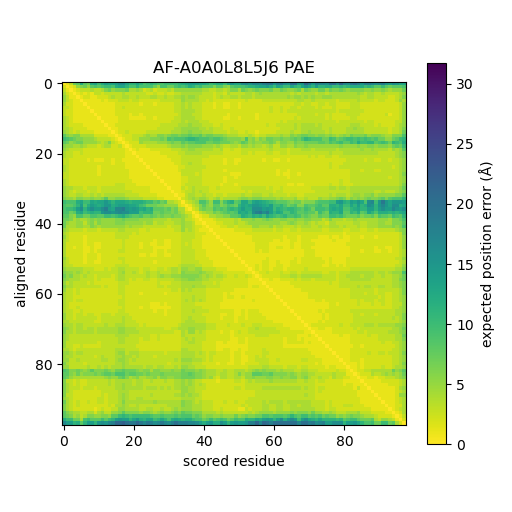19 93 ASP A C 1
ATOM 718 O O . ASP A 1 93 ? -7.608 0.032 -6.850 1.00 91.19 93 ASP A O 1
ATOM 722 N N . PHE A 1 94 ? -5.996 0.924 -8.149 1.00 92.56 94 PHE A N 1
ATOM 723 C CA . PHE A 1 94 ? -5.976 2.261 -7.530 1.00 92.56 94 PHE A CA 1
ATOM 724 C C . PHE A 1 94 ? -6.510 3.374 -8.444 1.00 92.56 94 PHE A C 1
ATOM 726 O O . PHE A 1 94 ? -6.753 4.487 -7.972 1.00 92.56 94 PHE A O 1
ATOM 733 N N . GLY A 1 95 ? -6.728 3.088 -9.726 1.00 90.12 95 GLY A N 1
ATOM 734 C CA . GLY A 1 95 ? -7.077 4.075 -10.742 1.00 90.12 95 GLY A CA 1
ATOM 735 C C . GLY A 1 95 ? -5.852 4.764 -11.361 1.00 90.12 95 GLY A C 1
ATOM 736 O O . GLY A 1 95 ? -4.714 4.532 -10.937 1.00 90.12 95 GLY A O 1
ATOM 737 N N . PRO A 1 96 ? -6.076 5.631 -12.363 1.00 84.06 96 PRO A N 1
ATOM 738 C CA . PRO A 1 96 ? -5.007 6.295 -13.101 1.00 84.06 96 PRO A CA 1
ATOM 739 C C . PRO A 1 96 ? -4.152 7.185 -12.197 1.00 84.06 96 PRO A C 1
ATOM 741 O O . PRO A 1 96 ? -4.634 7.779 -11.223 1.00 84.06 96 PRO A O 1
ATOM 744 N N . ALA A 1 97 ? -2.871 7.299 -12.547 1.00 71.75 97 ALA A N 1
ATOM 745 C CA . ALA A 1 97 ? -1.994 8.310 -11.979 1.00 71.75 97 ALA A CA 1
ATOM 746 C C . ALA A 1 97 ? -2.529 9.696 -12.369 1.00 71.75 97 ALA A C 1
ATOM 748 O O . ALA A 1 97 ? -2.587 10.021 -13.552 1.00 71.75 97 ALA A O 1
ATOM 749 N N . ALA A 1 98 ? -2.995 10.457 -11.377 1.00 59.06 98 ALA A N 1
ATOM 750 C CA . ALA A 1 98 ? -3.465 11.828 -11.561 1.00 59.06 98 ALA A CA 1
ATOM 751 C C . ALA A 1 98 ? -2.294 12.808 -11.684 1.00 59.06 98 ALA A C 1
ATOM 753 O O . ALA A 1 98 ? -1.282 12.586 -10.977 1.00 59.06 98 ALA A O 1
#

Organism: NCBI:txid67356

Solvent-accessible surface area (backbone atoms only — not comparable to full-atom values): 5361 Å² total; per-residue (Å²): 101,85,77,53,73,45,55,54,53,48,38,53,69,46,28,63,72,75,52,22,58,54,51,51,52,54,44,30,49,51,43,43,74,41,53,92,60,69,55,76,67,52,40,50,52,46,48,49,16,26,49,58,54,13,69,60,36,70,71,42,28,52,52,28,48,53,43,35,74,77,42,48,64,58,30,19,51,73,43,69,46,63,56,94,66,28,64,63,50,48,30,73,77,50,43,71,91,127

Nearest PDB structures (foldseek):
  7dgw-assembly1_A  TM=3.654E-01  e=3.763E+00  Escherichia coli 'BL21-Gold(DE3)pLysS AG'
  6tfi-assembly2_B  TM=3.207E-01  e=7.298E+00  Homo sapiens

Radius of gyration: 11.91 Å; Cα contacts (8 Å, |Δi|>4): 113; chains: 1; bounding box: 30×23×28 Å

Foldseek 3Di:
DAAAPLLLVLLCVLAPDPRSVVLRVLLVVLLVLCVVPDDPVVSNLLSLLLSQQCRSPPVRSVVSSVCCNVPSLVSCVSNVLNDPCNQVVCCVVRNDRD

Secondary structure (DSSP, 8-state):
-PPPHHHHHHHHHHSTTHHHHHHHHHHHHHHHHTTTSS-HHHHHHHHHHHHHHHTT-HHHHHHHHHHHHHHHHHHHHHTT-SSTTHHHHHHHHH----

Sequence (98 aa):
MKLTGRVEKRIAKDFPGRDGHVVEELLAELVSHLAERGGPEDKERIAAATLLCGRGRMDRLLDAVQLAKEDWRDVLVGAGLADAGWRERLEADFGPAA

Mean predicted aligned error: 3.57 Å